Protein AF-A0A7N5K301-F1 (afdb_monomer_lite)

InterPro domains:
  IPR036049 Large ribosomal subunit protein uL29 superfamily [G3DSA:1.10.287.310] (8-46)
  IPR045059 Large ribosomal subunit protein uL29, eukaryota [PTHR45722] (24-92)

Foldseek 3Di:
DPPPDDPPPVVVVVVVVVVVVVVVVVVVVVVVVVLVVLLVVCPPPPDDPPVNDDDDDPVVVPDDDPVVVPDDDPVVVVVCVVDPDDDDDDDD

Organism: Ailuropoda melanoleuca (NCBI:txid9646)

Radius of gyration: 30.85 Å; chains: 1; bounding box: 57×44×94 Å

Structure (mmCIF, N/CA/C/O backbone):
data_AF-A0A7N5K301-F1
#
_entry.id   AF-A0A7N5K301-F1
#
loop_
_atom_site.group_PDB
_atom_site.id
_atom_site.type_symbol
_atom_site.label_atom_id
_atom_site.label_alt_id
_atom_site.label_comp_id
_atom_site.label_asym_id
_atom_site.label_entity_id
_atom_site.label_seq_id
_atom_site.pdbx_PDB_ins_code
_atom_site.Cartn_x
_atom_site.Cartn_y
_atom_site.Cartn_z
_atom_site.occupancy
_atom_site.B_iso_or_equiv
_atom_site.auth_seq_id
_atom_site.auth_comp_id
_atom_site.auth_asym_id
_atom_site.auth_atom_id
_atom_site.pdbx_PDB_model_num
ATOM 1 N N . PHE A 1 1 ? 31.081 -5.666 -60.071 1.00 40.72 1 PHE A N 1
ATOM 2 C CA . PHE A 1 1 ? 31.284 -5.660 -58.608 1.00 40.72 1 PHE A CA 1
ATOM 3 C C . PHE A 1 1 ? 29.955 -5.391 -57.911 1.00 40.72 1 PHE A C 1
ATOM 5 O O . PHE A 1 1 ? 29.686 -4.278 -57.484 1.00 40.72 1 PHE A O 1
ATOM 12 N N . ALA A 1 2 ? 29.081 -6.397 -57.870 1.00 42.03 2 ALA A N 1
ATOM 13 C CA . ALA A 1 2 ? 27.788 -6.310 -57.200 1.00 42.03 2 ALA A CA 1
ATOM 14 C C . ALA A 1 2 ? 27.957 -6.767 -55.744 1.00 42.03 2 ALA A C 1
ATOM 16 O O . ALA A 1 2 ? 27.871 -7.955 -55.454 1.00 42.03 2 ALA A O 1
ATOM 17 N N . ILE A 1 3 ? 28.241 -5.830 -54.836 1.00 55.00 3 ILE A N 1
ATOM 18 C CA . ILE A 1 3 ? 28.211 -6.071 -53.382 1.00 55.00 3 ILE A CA 1
ATOM 19 C C . ILE A 1 3 ? 26.879 -5.530 -52.841 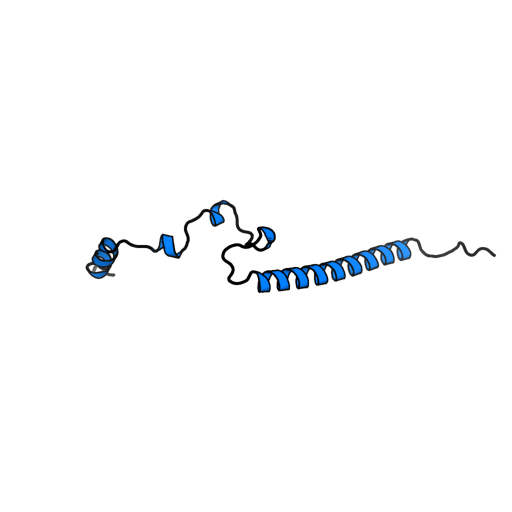1.00 55.00 3 ILE A C 1
ATOM 21 O O . ILE A 1 3 ? 26.827 -4.680 -51.961 1.00 55.00 3 ILE A O 1
ATOM 25 N N . THR A 1 4 ? 25.773 -5.969 -53.436 1.00 58.12 4 THR A N 1
ATOM 26 C CA . THR A 1 4 ? 24.406 -5.656 -52.979 1.00 58.12 4 THR A CA 1
ATOM 27 C C . THR A 1 4 ? 23.531 -6.905 -52.968 1.00 58.12 4 THR A C 1
ATOM 29 O O . THR A 1 4 ? 22.325 -6.849 -53.187 1.00 58.12 4 THR A O 1
ATOM 32 N N . GLY A 1 5 ? 24.138 -8.060 -52.703 1.00 57.44 5 GLY A N 1
ATOM 33 C CA . GLY A 1 5 ? 23.430 -9.318 -52.540 1.00 57.44 5 GLY A CA 1
ATOM 34 C C . GLY A 1 5 ? 23.839 -9.987 -51.240 1.00 57.44 5 GLY A C 1
ATOM 35 O O . GLY A 1 5 ? 25.008 -10.308 -51.064 1.00 57.44 5 GLY A O 1
ATOM 36 N N . LEU A 1 6 ? 22.844 -10.262 -50.395 1.00 54.09 6 LEU A N 1
ATOM 37 C CA . LEU A 1 6 ? 22.881 -11.276 -49.337 1.00 54.09 6 LEU A CA 1
ATOM 38 C C . LEU A 1 6 ? 23.335 -10.845 -47.927 1.00 54.09 6 LEU A C 1
ATOM 40 O O . LEU A 1 6 ? 24.116 -11.535 -47.281 1.00 54.09 6 LEU A O 1
ATOM 44 N N . PHE A 1 7 ? 22.733 -9.793 -47.366 1.00 53.44 7 PHE A N 1
ATOM 45 C CA . PHE A 1 7 ? 22.400 -9.861 -45.937 1.00 53.44 7 PHE A CA 1
ATOM 46 C C . PHE A 1 7 ? 20.928 -10.275 -45.840 1.00 53.44 7 PHE A C 1
ATOM 48 O O . PHE A 1 7 ? 20.068 -9.512 -46.287 1.00 53.44 7 PHE A O 1
ATOM 55 N N . PRO A 1 8 ? 20.593 -11.483 -45.349 1.00 63.38 8 PRO A N 1
ATOM 56 C CA . PRO A 1 8 ? 19.201 -11.908 -45.278 1.00 63.38 8 PRO A CA 1
ATOM 57 C C . PRO A 1 8 ? 18.427 -10.920 -44.397 1.00 63.38 8 PRO A C 1
ATOM 59 O O . PRO A 1 8 ? 18.782 -10.711 -43.237 1.00 63.38 8 PRO A O 1
ATOM 62 N N . ALA A 1 9 ? 17.370 -10.304 -44.938 1.00 61.31 9 ALA A N 1
ATOM 63 C CA . ALA A 1 9 ? 16.564 -9.289 -44.245 1.00 61.31 9 ALA A CA 1
ATOM 64 C C . ALA A 1 9 ? 16.049 -9.772 -42.871 1.00 61.31 9 ALA A C 1
ATOM 66 O O . ALA A 1 9 ? 15.927 -8.989 -41.928 1.00 61.31 9 ALA A O 1
ATOM 67 N N . ALA A 1 10 ? 15.839 -11.085 -42.729 1.00 61.41 10 ALA A N 1
ATOM 68 C CA . ALA A 1 10 ? 15.502 -11.737 -41.468 1.00 61.41 10 ALA A CA 1
ATOM 69 C C . ALA A 1 10 ? 16.594 -11.587 -40.383 1.00 61.41 10 ALA A C 1
ATOM 71 O O . ALA A 1 10 ? 16.272 -11.359 -39.217 1.00 61.41 10 ALA A O 1
ATOM 72 N N . ALA A 1 11 ? 17.880 -11.661 -40.745 1.00 64.38 11 ALA A N 1
ATOM 73 C CA . ALA A 1 11 ? 18.990 -11.548 -39.794 1.00 64.38 11 ALA A CA 1
ATOM 74 C C . ALA A 1 11 ? 19.167 -10.113 -39.267 1.00 64.38 11 ALA A C 1
ATOM 76 O O . ALA A 1 11 ? 19.437 -9.918 -38.083 1.00 64.38 11 ALA A O 1
ATOM 77 N N . ALA A 1 12 ? 18.953 -9.097 -40.109 1.00 65.81 12 ALA A N 1
ATOM 78 C CA . ALA A 1 12 ? 19.008 -7.695 -39.688 1.00 65.81 12 ALA A CA 1
ATOM 79 C C . ALA A 1 12 ? 17.893 -7.354 -38.680 1.00 65.81 12 ALA A C 1
ATOM 81 O O . ALA A 1 12 ? 18.151 -6.736 -37.646 1.00 65.81 12 ALA A O 1
ATOM 82 N N . ALA A 1 13 ? 16.667 -7.828 -38.927 1.00 70.44 13 ALA A N 1
ATOM 83 C CA . ALA A 1 13 ? 15.546 -7.657 -38.003 1.00 70.44 13 ALA A CA 1
ATOM 84 C C . ALA A 1 13 ? 15.779 -8.375 -36.658 1.00 70.44 13 ALA A C 1
ATOM 86 O O . ALA A 1 13 ? 15.509 -7.811 -35.593 1.00 70.44 13 ALA A O 1
ATOM 87 N N . ALA A 1 14 ? 16.338 -9.591 -36.692 1.00 74.56 14 ALA A N 1
ATOM 88 C CA . ALA A 1 14 ? 16.696 -10.342 -35.490 1.00 74.56 14 ALA A CA 1
ATOM 89 C C . ALA A 1 14 ? 17.764 -9.618 -34.646 1.00 74.56 14 ALA A C 1
ATOM 91 O O . ALA A 1 14 ? 17.621 -9.516 -33.424 1.00 74.56 14 ALA A O 1
ATOM 92 N N . ASN A 1 15 ? 18.783 -9.041 -35.292 1.00 82.62 15 ASN A N 1
ATOM 93 C CA . ASN A 1 15 ? 19.831 -8.271 -34.620 1.00 82.62 15 ASN A CA 1
ATOM 94 C C . ASN A 1 15 ? 19.288 -6.978 -33.988 1.00 82.62 15 ASN A C 1
ATOM 96 O O . ASN A 1 15 ? 19.598 -6.691 -32.833 1.00 82.62 15 ASN A O 1
ATOM 100 N N . CYS A 1 16 ? 18.413 -6.236 -34.673 1.00 79.56 16 CYS A N 1
ATOM 101 C CA . CYS A 1 16 ? 17.752 -5.051 -34.110 1.00 79.56 16 CYS A CA 1
ATOM 102 C C . CYS A 1 16 ? 16.879 -5.382 -32.885 1.00 79.56 16 CYS A C 1
ATOM 104 O O . CYS A 1 16 ? 16.873 -4.653 -31.891 1.00 79.56 16 CYS A O 1
ATOM 106 N N . ALA A 1 17 ? 16.163 -6.510 -32.911 1.00 85.88 17 ALA A N 1
ATOM 107 C CA . ALA A 1 17 ? 15.397 -6.970 -31.756 1.00 85.88 17 ALA A CA 1
ATOM 108 C C . ALA A 1 17 ? 16.310 -7.374 -30.582 1.00 85.88 17 ALA A C 1
ATOM 110 O O . ALA A 1 17 ? 15.966 -7.148 -29.419 1.00 85.88 17 ALA A O 1
ATOM 111 N N . ALA A 1 18 ? 17.475 -7.962 -30.864 1.00 89.44 18 ALA A N 1
ATOM 112 C CA . ALA A 1 18 ? 18.463 -8.318 -29.851 1.00 89.44 18 ALA A CA 1
ATOM 113 C C . ALA A 1 18 ? 19.089 -7.076 -29.192 1.00 89.44 18 ALA A C 1
ATOM 115 O O . ALA A 1 18 ? 19.125 -6.997 -27.962 1.00 89.44 18 ALA A O 1
ATOM 116 N N . THR A 1 19 ? 19.502 -6.074 -29.975 1.00 90.75 19 THR A N 1
ATOM 117 C CA . THR A 1 19 ? 20.078 -4.825 -29.446 1.00 90.75 19 THR A CA 1
ATOM 118 C C . THR A 1 19 ? 19.064 -4.027 -28.623 1.00 90.75 19 THR A C 1
ATOM 120 O O . THR A 1 19 ? 19.406 -3.534 -27.547 1.00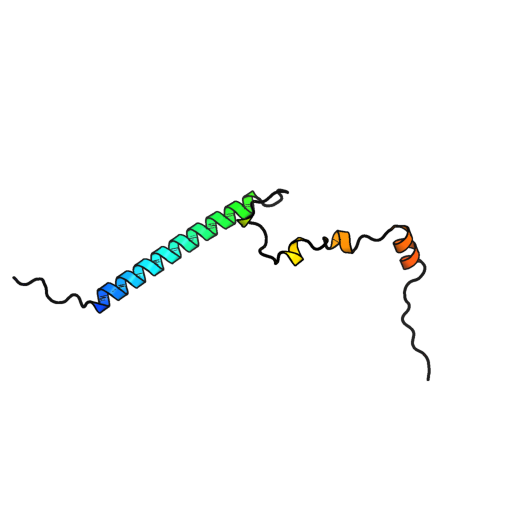 90.75 19 THR A O 1
ATOM 123 N N . ALA A 1 20 ? 17.793 -3.978 -29.039 1.00 94.06 20 ALA A N 1
ATOM 124 C CA . ALA A 1 20 ? 16.720 -3.354 -28.261 1.00 94.06 20 ALA A CA 1
ATOM 125 C C . ALA A 1 20 ? 16.507 -4.041 -26.899 1.00 94.06 20 ALA A C 1
ATOM 127 O O . ALA A 1 20 ? 16.338 -3.369 -25.879 1.00 94.06 20 ALA A O 1
ATOM 128 N N . LYS A 1 21 ? 16.568 -5.380 -26.861 1.00 93.06 21 LYS A N 1
ATOM 129 C CA . LYS A 1 21 ? 16.474 -6.159 -25.615 1.00 93.06 21 LYS A CA 1
ATOM 130 C C . LYS A 1 21 ? 17.661 -5.898 -24.687 1.00 93.06 21 LYS A C 1
ATOM 132 O O . LYS A 1 21 ? 17.448 -5.771 -23.485 1.00 93.06 21 LYS A O 1
ATOM 137 N N . ILE A 1 22 ? 18.882 -5.808 -25.217 1.00 93.94 22 ILE A N 1
ATOM 138 C CA . ILE A 1 22 ? 20.083 -5.487 -24.427 1.00 93.94 22 ILE A CA 1
ATOM 139 C C . ILE A 1 22 ? 19.957 -4.079 -23.835 1.00 93.94 22 ILE A C 1
ATOM 141 O O . ILE A 1 22 ? 19.984 -3.932 -22.617 1.00 93.94 22 ILE A O 1
ATOM 145 N N . LYS A 1 23 ? 19.640 -3.073 -24.660 1.00 95.50 23 LYS A N 1
ATOM 146 C CA . LYS A 1 23 ? 19.415 -1.693 -24.202 1.00 95.50 23 LYS A CA 1
ATOM 147 C C . LYS A 1 23 ? 18.334 -1.602 -23.118 1.00 95.50 23 LYS A C 1
ATOM 149 O O . LYS A 1 23 ? 18.488 -0.879 -22.135 1.00 95.50 23 LYS A O 1
ATOM 154 N N . ALA A 1 24 ? 17.238 -2.346 -23.272 1.00 96.69 24 ALA A N 1
ATOM 155 C CA . ALA A 1 24 ? 16.180 -2.401 -22.268 1.00 96.69 24 ALA A CA 1
ATOM 156 C C . ALA A 1 24 ? 16.654 -3.024 -20.941 1.00 96.69 24 ALA A C 1
ATOM 158 O O . ALA A 1 24 ? 16.239 -2.567 -19.874 1.00 96.69 24 ALA A O 1
ATOM 159 N N . ARG A 1 25 ? 17.527 -4.041 -20.986 1.00 96.81 25 ARG A N 1
ATOM 160 C CA . ARG A 1 25 ? 18.133 -4.649 -19.788 1.00 96.81 25 ARG A CA 1
ATOM 161 C C . ARG A 1 25 ? 19.068 -3.671 -19.082 1.00 96.81 25 ARG A C 1
ATOM 163 O O . ARG A 1 25 ? 18.942 -3.515 -17.871 1.00 96.81 25 ARG A O 1
ATOM 170 N N . ASP A 1 26 ? 19.911 -2.956 -19.815 1.00 97.31 26 ASP A N 1
ATOM 171 C CA . ASP A 1 26 ? 20.843 -1.989 -19.221 1.00 97.31 26 ASP A CA 1
ATOM 172 C C . ASP A 1 26 ? 20.086 -0.850 -18.527 1.00 97.31 26 ASP A C 1
ATOM 174 O O . ASP A 1 26 ? 20.320 -0.547 -17.354 1.00 97.31 26 ASP A O 1
ATOM 178 N N . LEU A 1 27 ? 19.072 -0.289 -19.197 1.00 97.50 27 LEU A N 1
ATOM 179 C CA . LEU A 1 27 ? 18.194 0.722 -18.602 1.00 97.50 27 LEU A CA 1
ATOM 180 C C . LEU A 1 27 ? 17.439 0.184 -17.380 1.00 97.50 27 LEU A C 1
ATOM 182 O O . LEU A 1 27 ? 17.229 0.916 -16.412 1.00 97.50 27 LEU A O 1
ATOM 186 N N . ARG A 1 28 ? 17.022 -1.087 -17.387 1.00 97.94 28 ARG A N 1
ATOM 187 C CA . ARG A 1 28 ? 16.391 -1.731 -16.225 1.00 97.94 28 ARG A CA 1
ATOM 188 C C . ARG A 1 28 ? 17.352 -1.769 -15.036 1.00 97.94 28 ARG A C 1
ATOM 190 O O . ARG A 1 28 ? 16.931 -1.413 -13.937 1.00 97.94 28 ARG A O 1
ATOM 197 N N . VAL A 1 29 ? 18.605 -2.172 -15.252 1.00 97.94 29 VAL A N 1
ATOM 198 C CA . VAL A 1 29 ? 19.636 -2.245 -14.204 1.00 97.94 29 VAL A CA 1
ATOM 199 C C . VAL A 1 29 ? 19.914 -0.857 -13.629 1.00 97.94 29 VAL A C 1
ATOM 201 O O . VAL A 1 29 ? 19.841 -0.683 -12.415 1.00 97.94 29 VAL A O 1
ATOM 204 N N . ILE A 1 30 ? 20.122 0.151 -14.481 1.00 98.00 30 ILE A N 1
ATOM 205 C CA . ILE A 1 30 ? 20.355 1.541 -14.054 1.00 98.00 30 ILE A CA 1
ATOM 206 C C . ILE A 1 30 ? 19.173 2.070 -13.227 1.00 98.00 30 ILE A C 1
ATOM 208 O O . ILE A 1 30 ? 19.351 2.628 -12.146 1.00 98.00 30 ILE A O 1
ATOM 212 N N . ASN A 1 31 ? 17.942 1.850 -13.692 1.00 96.94 31 ASN A N 1
ATOM 213 C CA . ASN A 1 31 ? 16.746 2.284 -12.971 1.00 96.94 31 ASN A CA 1
ATOM 214 C C . ASN A 1 31 ? 16.581 1.573 -11.620 1.00 96.94 31 ASN A C 1
ATOM 216 O O . ASN A 1 31 ? 16.078 2.170 -10.663 1.00 96.94 31 ASN A O 1
ATOM 220 N N . GLN A 1 32 ? 16.977 0.301 -11.534 1.00 96.88 32 GLN A N 1
ATOM 221 C CA . GLN A 1 32 ? 16.924 -0.467 -10.296 1.00 96.88 32 GLN A CA 1
ATOM 222 C C . GLN A 1 32 ? 17.912 0.096 -9.267 1.00 96.88 32 GLN A C 1
ATOM 224 O O . GLN A 1 32 ? 17.494 0.434 -8.158 1.00 96.88 32 GLN A O 1
ATOM 229 N N . THR A 1 33 ? 19.181 0.277 -9.643 1.00 97.62 33 THR A N 1
ATOM 230 C CA . THR A 1 33 ? 20.222 0.783 -8.733 1.00 97.62 33 THR A CA 1
ATOM 231 C C . THR A 1 33 ? 19.927 2.211 -8.269 1.00 97.62 33 THR A C 1
ATOM 233 O O . THR A 1 33 ? 20.021 2.508 -7.076 1.00 97.62 33 THR A O 1
ATOM 236 N N . GLN A 1 34 ? 19.464 3.087 -9.167 1.00 96.25 34 GLN A N 1
ATOM 237 C CA . GLN A 1 34 ? 19.040 4.446 -8.816 1.00 96.25 34 GLN A CA 1
ATOM 238 C C . GLN A 1 34 ? 17.891 4.440 -7.800 1.00 96.25 34 GLN A C 1
ATOM 240 O O . GLN A 1 34 ? 17.967 5.106 -6.763 1.00 96.25 34 GLN A O 1
ATOM 245 N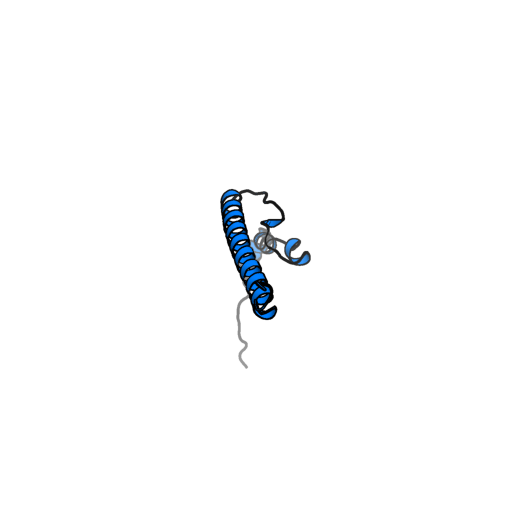 N . LYS A 1 35 ? 16.833 3.652 -8.045 1.00 94.88 35 LYS A N 1
ATOM 246 C CA . LYS A 1 35 ? 15.693 3.553 -7.119 1.00 94.88 35 LYS A CA 1
ATOM 247 C C . LYS A 1 35 ? 16.094 2.971 -5.771 1.00 94.88 35 LYS A C 1
ATOM 249 O O . LYS A 1 35 ? 15.584 3.428 -4.749 1.00 94.88 35 LYS A O 1
ATOM 254 N N . GLU A 1 36 ? 16.978 1.983 -5.737 1.00 96.00 36 GLU A N 1
ATOM 255 C CA . GLU A 1 36 ? 17.488 1.412 -4.490 1.00 96.00 36 GLU A CA 1
ATOM 256 C C . GLU A 1 36 ? 18.268 2.437 -3.668 1.00 96.00 36 GLU A C 1
ATOM 258 O O . GLU A 1 36 ? 18.022 2.574 -2.467 1.00 96.00 36 GLU A O 1
ATOM 263 N N . ASN A 1 37 ? 19.137 3.217 -4.309 1.00 96.38 37 ASN A N 1
ATOM 264 C CA . ASN A 1 37 ? 19.888 4.280 -3.647 1.00 96.38 37 ASN A CA 1
ATOM 265 C C . ASN A 1 37 ? 18.961 5.377 -3.103 1.00 96.38 37 ASN A C 1
ATOM 267 O O . ASN A 1 37 ? 19.087 5.776 -1.944 1.00 96.38 37 ASN A O 1
ATOM 271 N N . LEU A 1 38 ? 17.940 5.780 -3.868 1.00 95.31 38 LEU A N 1
ATOM 272 C CA . LEU A 1 38 ? 16.914 6.714 -3.392 1.00 95.31 38 LEU A CA 1
ATOM 273 C C . LEU A 1 38 ? 16.106 6.140 -2.218 1.00 95.31 38 LEU A C 1
ATOM 275 O O . LEU A 1 38 ? 15.820 6.847 -1.250 1.00 95.31 38 LEU A O 1
ATOM 279 N N . ARG A 1 39 ? 15.761 4.847 -2.248 1.00 94.75 39 ARG A N 1
ATOM 280 C CA . ARG A 1 39 ? 15.072 4.176 -1.131 1.00 94.75 39 ARG A CA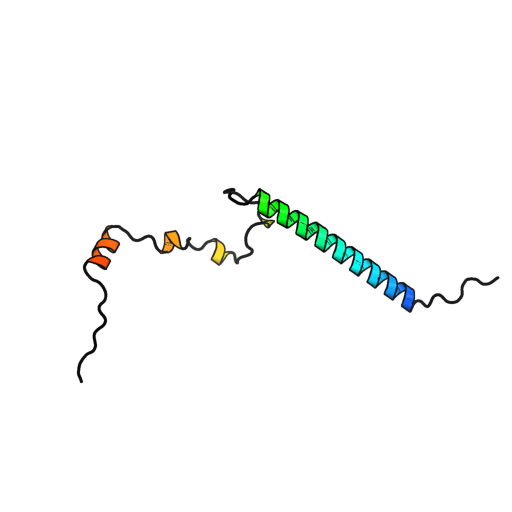 1
ATOM 281 C C . ARG A 1 39 ? 15.914 4.165 0.138 1.00 94.75 39 ARG A C 1
ATOM 283 O O . ARG A 1 39 ? 15.345 4.353 1.212 1.00 94.75 39 ARG A O 1
ATOM 290 N N . LYS A 1 40 ? 17.231 3.964 0.022 1.00 94.81 40 LYS A N 1
ATOM 291 C CA . LYS A 1 40 ? 18.177 4.052 1.145 1.00 94.81 40 LYS A CA 1
ATOM 292 C C . LYS A 1 40 ? 18.230 5.481 1.693 1.00 94.81 40 LYS A C 1
ATOM 294 O O . LYS A 1 40 ? 18.037 5.668 2.889 1.00 94.81 40 LYS A O 1
ATOM 299 N N . PHE A 1 41 ? 18.367 6.483 0.826 1.00 95.12 41 PHE A N 1
ATOM 300 C CA . PHE A 1 41 ? 18.446 7.896 1.218 1.00 95.12 41 PHE A CA 1
ATOM 301 C C . PHE A 1 41 ? 17.173 8.434 1.898 1.00 95.12 41 PHE A C 1
ATOM 303 O O . PHE A 1 41 ? 17.247 9.220 2.843 1.00 95.12 41 PHE A O 1
ATOM 310 N N . TYR A 1 42 ? 15.991 8.022 1.430 1.00 95.88 42 TYR A N 1
ATOM 311 C CA . TYR A 1 42 ? 14.703 8.402 2.028 1.00 95.88 42 TYR A CA 1
ATOM 312 C C . TYR A 1 42 ? 14.219 7.418 3.105 1.00 95.88 42 TYR A C 1
ATOM 314 O O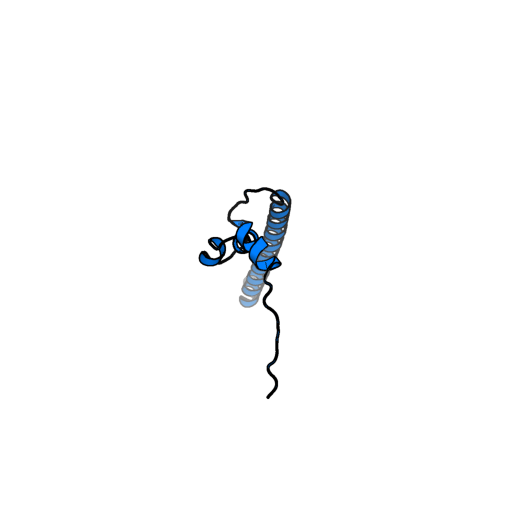 . TYR A 1 42 ? 13.083 7.528 3.580 1.00 95.88 42 TYR A O 1
ATOM 322 N N . LYS A 1 43 ? 15.034 6.438 3.512 1.00 93.75 43 LYS A N 1
ATOM 323 C CA . LYS A 1 43 ? 14.701 5.561 4.641 1.00 93.75 43 LYS A CA 1
ATOM 324 C C . LYS A 1 43 ? 14.669 6.399 5.926 1.00 93.75 43 LYS A C 1
ATOM 326 O O . LYS A 1 43 ? 15.502 7.271 6.124 1.00 93.75 43 LYS A O 1
ATOM 331 N N . GLY A 1 44 ? 13.665 6.188 6.775 1.00 90.75 44 GLY A N 1
ATOM 332 C CA . GLY A 1 44 ? 13.509 6.917 8.046 1.00 90.75 44 GLY A CA 1
ATOM 333 C C . GLY A 1 44 ? 12.955 8.345 7.943 1.00 90.75 44 GLY A C 1
ATOM 334 O O . GLY A 1 44 ? 12.367 8.828 8.903 1.00 90.75 44 GLY A O 1
ATOM 335 N N . LYS A 1 45 ? 13.044 9.012 6.786 1.00 95.00 45 LYS A N 1
ATOM 336 C CA . LYS A 1 45 ? 12.435 10.339 6.600 1.00 95.00 45 LYS A CA 1
ATOM 337 C C . LYS A 1 45 ? 10.904 10.243 6.622 1.00 95.00 45 LYS A C 1
ATOM 339 O O . LYS A 1 45 ? 10.329 9.374 5.960 1.00 95.00 45 LYS A O 1
ATOM 344 N N . LYS A 1 46 ? 10.248 11.167 7.340 1.00 92.31 46 LYS A N 1
ATOM 345 C CA . LYS A 1 46 ? 8.775 11.245 7.452 1.00 92.31 46 LYS A CA 1
ATOM 346 C C . LYS A 1 46 ? 8.106 11.372 6.082 1.00 92.31 46 LYS A C 1
ATOM 348 O O . LYS A 1 46 ? 7.133 10.677 5.797 1.00 92.31 46 LYS A O 1
ATOM 353 N N . TYR A 1 47 ? 8.645 12.234 5.222 1.00 91.81 47 TYR A N 1
ATOM 354 C CA . TYR A 1 47 ? 8.098 12.493 3.895 1.00 91.81 47 TYR A CA 1
ATOM 355 C C . TYR A 1 47 ? 8.971 11.863 2.814 1.00 91.81 47 TYR A C 1
ATOM 357 O O . TYR A 1 47 ? 10.165 12.137 2.710 1.00 91.81 47 TYR A O 1
ATOM 365 N N . LYS A 1 48 ? 8.342 11.014 1.998 1.00 92.62 48 LYS A N 1
ATOM 366 C CA . LYS A 1 48 ? 8.941 10.402 0.809 1.00 92.62 48 LYS A CA 1
ATOM 367 C C . LYS A 1 48 ? 8.204 10.878 -0.446 1.00 92.62 48 LYS A C 1
ATOM 369 O O . LYS A 1 48 ? 6.975 11.069 -0.372 1.00 92.62 48 LYS A O 1
ATOM 374 N N . PRO A 1 49 ? 8.910 11.009 -1.584 1.00 94.38 49 PRO A N 1
ATOM 375 C CA . PRO A 1 49 ? 8.280 11.285 -2.872 1.00 94.38 49 PRO A CA 1
ATOM 376 C C . PRO A 1 49 ? 7.269 10.187 -3.232 1.00 94.38 49 PRO A C 1
ATOM 378 O O . PRO A 1 49 ? 7.375 9.053 -2.753 1.00 94.38 49 PRO A O 1
ATOM 381 N N . LEU A 1 50 ? 6.267 10.532 -4.047 1.00 91.44 50 LEU A N 1
ATOM 382 C CA . LEU A 1 50 ? 5.127 9.662 -4.369 1.00 91.44 50 LEU A CA 1
ATOM 383 C C . LEU A 1 50 ? 5.555 8.323 -4.987 1.00 91.44 50 LEU A C 1
ATOM 385 O O . LEU A 1 50 ? 4.991 7.291 -4.627 1.00 91.44 50 LEU A O 1
ATOM 389 N N . ASP A 1 51 ? 6.596 8.324 -5.817 1.00 90.94 51 ASP A N 1
ATOM 390 C CA . ASP A 1 51 ? 7.084 7.133 -6.528 1.00 90.94 51 ASP A CA 1
ATOM 391 C C . ASP A 1 51 ? 7.706 6.073 -5.613 1.00 90.94 51 ASP A C 1
ATOM 393 O O . ASP A 1 51 ? 7.710 4.882 -5.928 1.00 90.94 51 ASP A O 1
ATOM 397 N N . LEU A 1 52 ? 8.241 6.495 -4.463 1.00 92.44 52 LEU A N 1
ATOM 398 C CA . LEU A 1 52 ? 8.862 5.600 -3.483 1.00 92.44 52 LEU A CA 1
ATOM 399 C C . LEU A 1 52 ? 7.858 5.056 -2.460 1.00 92.44 52 LEU A C 1
ATOM 401 O O . LEU A 1 52 ? 8.220 4.223 -1.623 1.00 92.44 52 LEU A O 1
ATOM 405 N N . ARG A 1 53 ? 6.606 5.528 -2.488 1.00 91.62 53 ARG A N 1
ATOM 406 C CA . ARG A 1 53 ? 5.555 5.048 -1.586 1.00 91.62 53 ARG A CA 1
ATOM 407 C C . ARG A 1 53 ? 5.084 3.653 -2.008 1.00 91.62 53 ARG A C 1
ATOM 409 O O . ARG A 1 53 ? 5.116 3.310 -3.189 1.00 91.62 53 ARG A O 1
ATOM 416 N N . PRO A 1 54 ? 4.607 2.828 -1.062 1.00 92.25 54 PRO A N 1
ATOM 417 C CA . PRO A 1 54 ? 4.025 1.537 -1.402 1.00 92.25 54 PRO A CA 1
ATOM 418 C C . PRO A 1 54 ? 2.786 1.721 -2.293 1.00 92.25 54 PRO A C 1
ATOM 420 O O . PRO A 1 54 ? 1.863 2.472 -1.960 1.00 92.25 54 PRO A O 1
ATOM 423 N N . LYS A 1 55 ? 2.745 0.998 -3.417 1.00 93.94 55 LYS A N 1
ATOM 424 C CA . LYS A 1 55 ? 1.623 1.016 -4.362 1.00 93.94 55 LYS A CA 1
ATOM 425 C C . LYS A 1 55 ? 0.461 0.177 -3.817 1.00 93.94 55 LYS A C 1
ATOM 427 O O . LYS A 1 55 ? 0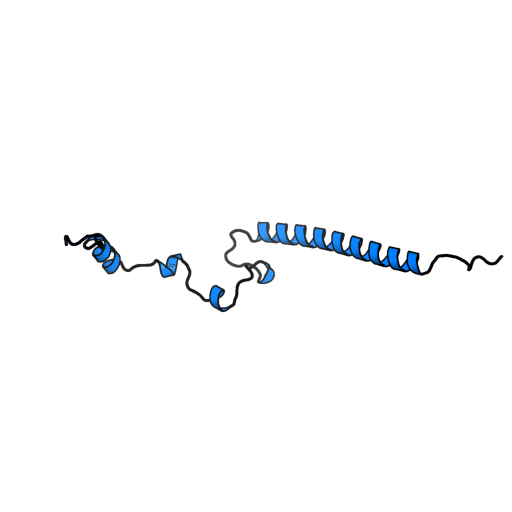.346 -1.004 -4.108 1.00 93.94 55 LYS A O 1
ATOM 432 N N . LYS A 1 56 ? -0.381 0.798 -2.988 1.00 95.50 56 LYS A N 1
ATOM 433 C CA . LYS A 1 56 ? -1.647 0.241 -2.469 1.00 95.50 56 LYS A CA 1
ATOM 434 C C . LYS A 1 56 ? -2.855 0.912 -3.123 1.00 95.50 56 LYS A C 1
ATOM 436 O O . LYS A 1 56 ? -2.710 2.004 -3.678 1.00 95.50 56 LYS A O 1
ATOM 441 N N . THR A 1 57 ? -4.044 0.317 -3.014 1.00 96.88 57 THR A N 1
ATOM 442 C CA . THR A 1 57 ? -5.291 0.972 -3.449 1.00 96.88 57 THR A CA 1
ATOM 443 C C . THR A 1 57 ? -5.568 2.229 -2.618 1.00 96.88 57 THR A C 1
ATOM 445 O O . THR A 1 57 ? -5.072 2.392 -1.500 1.00 96.88 57 THR A O 1
ATOM 448 N N . ARG A 1 58 ? -6.357 3.159 -3.167 1.00 95.81 58 ARG A N 1
ATOM 449 C CA . ARG A 1 58 ? -6.696 4.415 -2.480 1.00 95.81 58 ARG A CA 1
ATOM 450 C C . ARG A 1 58 ? -7.448 4.174 -1.169 1.00 95.81 58 ARG A C 1
ATOM 452 O O . ARG A 1 58 ? -7.161 4.873 -0.204 1.00 95.81 58 ARG A O 1
ATOM 459 N N . ALA A 1 59 ? -8.346 3.187 -1.143 1.00 97.00 59 ALA A N 1
ATOM 460 C CA . ALA A 1 59 ? -9.066 2.778 0.060 1.00 97.00 59 ALA A CA 1
ATOM 461 C C . ALA A 1 59 ? -8.088 2.339 1.162 1.00 97.00 59 ALA A C 1
ATOM 463 O O . ALA A 1 59 ? -8.084 2.928 2.236 1.00 97.00 59 ALA A O 1
ATOM 464 N N . MET A 1 60 ? -7.157 1.429 0.853 1.00 95.62 60 MET A N 1
ATOM 465 C CA . MET A 1 60 ? -6.156 0.947 1.817 1.00 95.62 60 MET A CA 1
ATOM 466 C C . MET A 1 60 ? -5.201 2.034 2.328 1.00 95.62 60 MET A C 1
ATOM 468 O O . MET A 1 60 ? -4.685 1.928 3.432 1.00 95.62 60 MET A O 1
ATOM 472 N N . ARG A 1 61 ? -4.918 3.078 1.537 1.00 94.44 61 ARG A N 1
ATOM 473 C CA . ARG A 1 61 ? -4.082 4.209 1.992 1.00 94.44 61 ARG A CA 1
ATOM 474 C C . ARG A 1 61 ? -4.802 5.157 2.952 1.00 94.44 61 ARG A C 1
ATOM 476 O O . ARG A 1 61 ? -4.127 5.931 3.616 1.00 94.44 61 ARG A O 1
ATOM 483 N N . ARG A 1 62 ? -6.136 5.162 2.937 1.00 94.81 62 ARG A N 1
ATOM 484 C CA . ARG A 1 62 ? -6.986 6.041 3.756 1.00 94.81 62 ARG A CA 1
ATOM 485 C C . ARG A 1 62 ? -7.530 5.356 5.006 1.00 94.81 62 ARG A C 1
ATOM 487 O O . ARG A 1 62 ? -8.112 6.035 5.839 1.00 94.81 62 ARG A O 1
ATOM 494 N N . GLN A 1 63 ? -7.378 4.037 5.096 1.00 95.69 63 GLN A N 1
ATOM 495 C CA . GLN A 1 63 ? -7.668 3.280 6.307 1.00 95.69 63 GLN A CA 1
ATOM 496 C C . GLN A 1 63 ? -6.807 3.778 7.471 1.00 95.69 63 GLN A C 1
ATOM 498 O O . GLN A 1 63 ? -5.728 4.341 7.261 1.00 95.69 63 GLN A O 1
ATOM 503 N N . LEU A 1 64 ? -7.311 3.558 8.683 1.00 95.50 64 LEU A N 1
ATOM 504 C CA . LEU A 1 64 ? -6.595 3.855 9.915 1.00 95.50 64 LEU A CA 1
ATOM 505 C C . LEU A 1 64 ? -5.308 3.027 9.996 1.00 95.50 64 LEU A C 1
ATOM 507 O O . LEU A 1 64 ? -5.168 1.961 9.390 1.00 95.50 64 LEU A O 1
ATOM 511 N N . ASN A 1 65 ? -4.332 3.529 10.747 1.00 94.44 65 ASN A N 1
ATOM 512 C CA . ASN A 1 65 ? -3.135 2.748 11.025 1.00 94.44 65 ASN A CA 1
ATOM 513 C C . ASN A 1 65 ? -3.473 1.612 11.997 1.00 94.44 65 ASN A C 1
ATOM 515 O O . ASN A 1 65 ? -4.249 1.800 12.924 1.00 94.44 65 ASN A O 1
ATOM 519 N N . LYS A 1 66 ? -2.789 0.466 11.891 1.00 94.75 66 LYS A N 1
ATOM 520 C CA . LYS A 1 66 ? -2.975 -0.664 12.829 1.00 94.75 66 LYS A CA 1
ATOM 521 C C . LYS A 1 66 ? -2.835 -0.265 14.301 1.00 94.75 66 LYS A C 1
ATOM 523 O O . LYS A 1 66 ? -3.433 -0.881 15.171 1.00 94.75 66 LYS A O 1
ATOM 528 N N . HIS A 1 67 ? -1.994 0.725 14.595 1.00 94.81 67 HIS A N 1
ATOM 529 C CA . HIS A 1 67 ? -1.871 1.252 15.949 1.00 94.81 67 HIS A CA 1
ATOM 530 C C . HIS A 1 67 ? -3.151 1.976 16.377 1.00 94.81 67 HIS A C 1
ATOM 532 O O . HIS A 1 67 ? -3.679 1.675 17.438 1.00 94.81 67 HIS A O 1
ATOM 538 N N . GLU A 1 68 ? -3.665 2.864 15.523 1.00 94.56 68 GLU A N 1
ATOM 539 C CA . GLU A 1 68 ? -4.894 3.630 15.752 1.00 94.56 68 GLU A CA 1
ATOM 540 C C . GLU A 1 68 ? -6.115 2.718 15.879 1.00 94.56 68 GLU A C 1
ATOM 542 O O . GLU A 1 68 ? -6.916 2.904 16.785 1.00 94.56 68 GLU A O 1
ATOM 547 N N . GLU A 1 69 ? -6.219 1.686 15.039 1.00 94.69 69 GLU A N 1
ATOM 548 C CA . GLU A 1 69 ? -7.285 0.676 15.121 1.00 94.69 69 GLU A CA 1
ATOM 549 C C . GLU A 1 69 ? -7.287 -0.069 16.464 1.00 94.69 69 GLU A C 1
ATOM 551 O O . GLU A 1 69 ? -8.339 -0.450 16.970 1.00 94.69 69 GLU A O 1
ATOM 556 N N . ASN A 1 70 ? -6.110 -0.259 17.063 1.00 94.75 70 ASN A N 1
ATOM 557 C CA . ASN A 1 70 ? -5.948 -0.942 18.345 1.00 94.75 70 ASN A CA 1
ATOM 558 C C . ASN A 1 70 ? -5.958 0.009 19.551 1.00 94.75 70 ASN A C 1
ATOM 560 O O . ASN A 1 70 ? -5.862 -0.458 20.691 1.00 94.75 70 ASN A O 1
ATOM 564 N N . LEU A 1 71 ? -6.053 1.329 19.347 1.00 95.44 71 LEU A N 1
ATOM 565 C CA . LEU A 1 71 ? -6.118 2.280 20.452 1.00 95.44 71 LEU A CA 1
ATOM 566 C C . LEU A 1 71 ? -7.442 2.110 21.199 1.00 95.44 71 LEU A C 1
ATOM 568 O O . LEU A 1 71 ? -8.513 2.477 20.727 1.00 95.44 71 LEU A O 1
ATOM 572 N N . LYS A 1 72 ? -7.351 1.580 22.419 1.00 95.88 72 LYS A N 1
ATOM 573 C CA . LYS A 1 72 ? -8.477 1.456 23.348 1.00 95.88 72 LYS A CA 1
ATOM 574 C C . LYS A 1 72 ? -8.399 2.528 24.419 1.00 95.88 72 LYS A C 1
ATOM 576 O O . LYS A 1 72 ? -7.319 2.837 24.925 1.00 95.88 72 LYS A O 1
ATOM 581 N N . THR A 1 73 ? -9.550 3.048 24.831 1.00 96.94 73 THR A N 1
ATOM 582 C CA . THR A 1 73 ? -9.620 4.002 25.947 1.00 96.94 73 THR A CA 1
ATOM 583 C C . THR A 1 73 ? -9.170 3.347 27.258 1.00 96.94 73 THR A C 1
ATOM 585 O O . THR A 1 73 ? -9.365 2.147 27.464 1.00 96.94 73 THR A O 1
ATOM 588 N N . LYS A 1 74 ? -8.632 4.134 28.204 1.00 97.19 74 LYS A N 1
ATOM 589 C CA . LYS A 1 74 ? -8.249 3.630 29.542 1.00 97.19 74 LYS A CA 1
ATOM 590 C C . LYS A 1 74 ? -9.413 2.919 30.250 1.00 97.19 74 LYS A C 1
ATOM 592 O O . LYS A 1 74 ? -9.218 1.898 30.907 1.00 97.19 74 LYS A O 1
ATOM 597 N N . LYS A 1 75 ? -10.639 3.427 30.066 1.00 97.38 75 LYS A N 1
ATOM 598 C CA . LYS A 1 75 ? -11.873 2.826 30.593 1.00 97.38 75 LYS A CA 1
ATOM 599 C C . LYS A 1 75 ? -12.130 1.442 29.992 1.00 97.38 75 LYS A C 1
ATOM 601 O O . LYS A 1 75 ? -12.422 0.507 30.734 1.00 97.38 75 LYS A O 1
ATOM 606 N N . GLN A 1 76 ? -11.990 1.302 28.673 1.00 96.25 76 GLN A N 1
ATOM 607 C CA . GLN A 1 76 ? -12.155 0.021 27.990 1.00 96.25 76 GLN A CA 1
ATOM 608 C C . GLN A 1 76 ? -11.085 -0.988 28.414 1.00 96.25 76 GLN A C 1
ATOM 610 O O . GLN A 1 76 ? -11.433 -2.108 28.765 1.00 96.25 76 GLN A O 1
ATOM 615 N N . GLN A 1 77 ? -9.813 -0.585 28.487 1.00 96.69 77 GLN A N 1
ATOM 616 C CA . GLN A 1 77 ? -8.728 -1.465 28.940 1.00 96.69 77 GLN A CA 1
ATOM 617 C C . GLN A 1 77 ? -8.958 -1.991 30.365 1.00 96.69 77 GLN A C 1
ATOM 619 O O . GLN A 1 77 ? -8.733 -3.168 30.639 1.00 96.69 77 GLN A O 1
ATOM 624 N N . ARG A 1 78 ? -9.439 -1.138 31.281 1.00 97.56 78 ARG A N 1
ATOM 625 C CA . ARG A 1 78 ? -9.824 -1.564 32.635 1.00 97.56 78 ARG A CA 1
ATOM 626 C C . ARG A 1 78 ? -10.967 -2.579 32.598 1.00 97.56 78 ARG A C 1
ATOM 628 O O . ARG A 1 78 ? -10.893 -3.576 33.306 1.00 97.56 78 ARG A O 1
ATOM 635 N N . LYS A 1 79 ? -12.003 -2.342 31.784 1.00 97.44 79 LYS A N 1
ATOM 636 C CA . LYS A 1 79 ? -13.143 -3.262 31.646 1.00 97.44 79 LYS A CA 1
ATOM 637 C C . LYS A 1 79 ? -12.707 -4.623 31.101 1.00 97.44 79 LYS A C 1
ATOM 639 O O . LYS A 1 79 ? -13.106 -5.634 31.656 1.00 97.44 79 LYS A O 1
ATOM 644 N N . GLU A 1 80 ? -11.873 -4.639 30.065 1.00 96.00 80 GLU A N 1
ATOM 645 C CA . GLU A 1 80 ? -11.349 -5.872 29.459 1.00 96.00 80 GLU A CA 1
ATOM 646 C C . GLU A 1 80 ? -10.465 -6.666 30.425 1.00 96.00 80 GLU A C 1
ATOM 648 O O . GLU A 1 80 ? -10.522 -7.891 30.437 1.00 96.00 80 GLU A O 1
ATOM 653 N N . ARG A 1 81 ? -9.685 -5.977 31.269 1.00 95.69 81 ARG A N 1
ATOM 654 C CA . ARG A 1 81 ? -8.894 -6.612 32.332 1.00 95.69 81 ARG A CA 1
ATOM 655 C C . ARG A 1 81 ? -9.771 -7.189 33.439 1.00 95.69 81 ARG A C 1
ATOM 657 O O . ARG A 1 81 ? -9.496 -8.277 33.922 1.00 95.69 81 ARG A O 1
ATOM 664 N N . GLN A 1 82 ? -10.791 -6.438 33.853 1.00 97.75 82 GLN A N 1
ATOM 665 C CA . GLN A 1 82 ? -11.682 -6.831 34.943 1.00 97.75 82 GLN A CA 1
ATOM 666 C C . GLN A 1 82 ? -12.615 -7.979 34.540 1.00 97.75 82 GLN A C 1
ATOM 668 O O . GLN A 1 82 ? -12.889 -8.857 35.351 1.00 97.75 82 GLN A O 1
ATOM 673 N N . TYR A 1 83 ? -13.110 -7.960 33.301 1.00 96.00 83 TYR A N 1
ATOM 674 C CA . TYR A 1 83 ? -14.115 -8.894 32.796 1.00 96.00 83 TYR A CA 1
ATOM 675 C C . TYR A 1 83 ? -13.656 -9.514 31.469 1.00 96.00 83 TYR A C 1
ATOM 677 O O . TYR A 1 83 ? -14.170 -9.148 30.405 1.00 96.00 83 TYR A O 1
ATOM 685 N N . PRO A 1 84 ? -12.676 -10.433 31.503 1.00 95.88 84 PRO A N 1
ATOM 686 C CA . PRO A 1 84 ? -12.283 -11.170 30.313 1.00 95.88 84 PRO A CA 1
ATOM 687 C C . PRO A 1 84 ? -13.410 -12.112 29.872 1.00 95.88 84 PRO A C 1
ATOM 689 O O . PRO A 1 84 ? -14.099 -12.713 30.698 1.00 95.88 84 PRO A O 1
ATOM 692 N N . LEU A 1 85 ? -13.578 -12.270 28.556 1.00 94.31 85 LEU A N 1
ATOM 693 C CA . LEU A 1 85 ? -14.474 -13.282 28.000 1.00 94.31 85 LEU A CA 1
ATOM 694 C C . LEU A 1 85 ? -13.919 -14.666 28.335 1.00 94.31 85 LEU A C 1
ATOM 696 O O . LEU A 1 85 ? -12.861 -15.058 27.841 1.00 94.31 85 LEU A O 1
ATOM 700 N N . GLN A 1 86 ? -14.632 -15.392 29.188 1.00 93.44 86 GLN A N 1
ATOM 701 C CA . GLN A 1 86 ? -14.245 -16.737 29.581 1.00 93.44 86 GLN A CA 1
ATOM 702 C C . GLN A 1 86 ? -14.798 -17.759 28.594 1.00 93.44 86 GLN A C 1
ATOM 704 O O . GLN A 1 86 ? -15.929 -17.644 28.123 1.00 93.44 86 GLN A O 1
ATOM 709 N N . LYS A 1 87 ? -13.993 -18.775 28.288 1.00 94.31 87 LYS A N 1
ATOM 710 C CA . LYS A 1 87 ? -14.454 -19.947 27.546 1.00 94.31 87 LYS A CA 1
ATOM 711 C C . LYS A 1 87 ? -15.091 -20.909 28.542 1.00 94.31 87 LYS A C 1
ATOM 713 O O . LYS A 1 87 ? -14.429 -21.308 29.495 1.00 94.31 87 LYS A O 1
ATOM 718 N N . TYR A 1 88 ? -16.344 -21.281 28.315 1.00 92.44 88 TYR A N 1
ATOM 719 C CA . TYR A 1 88 ? -17.055 -22.271 29.118 1.00 92.44 88 TYR A CA 1
ATOM 720 C C . TYR A 1 88 ? -17.784 -23.260 28.205 1.00 92.44 88 TYR A C 1
ATOM 722 O O . TYR A 1 88 ? -18.069 -22.955 27.047 1.00 92.44 88 TYR A O 1
ATOM 730 N N . ALA A 1 89 ? -18.062 -24.447 28.734 1.00 92.06 89 ALA A N 1
ATOM 731 C CA . ALA A 1 89 ? -18.891 -25.461 28.099 1.00 92.06 89 ALA A CA 1
ATOM 732 C C . ALA A 1 89 ? -20.039 -25.808 29.048 1.00 92.06 89 ALA A C 1
ATOM 734 O O . ALA A 1 89 ? -19.858 -25.813 30.266 1.00 92.06 89 ALA A O 1
ATOM 735 N N . VAL A 1 90 ? -21.215 -26.077 28.488 1.00 89.69 90 VAL A N 1
ATOM 736 C CA . VAL A 1 90 ? -22.380 -26.523 29.256 1.00 89.69 90 VAL A CA 1
ATOM 737 C C . VAL A 1 90 ? -22.429 -28.041 29.176 1.00 89.69 90 VAL A C 1
ATOM 739 O O . VAL A 1 90 ? -22.236 -28.618 28.106 1.00 89.69 90 VAL A O 1
ATOM 742 N N . LYS A 1 91 ? -22.627 -28.687 30.323 1.00 82.69 91 LYS A N 1
ATOM 743 C CA . LYS A 1 91 ? -22.833 -30.132 30.386 1.00 82.69 91 LYS A CA 1
ATOM 744 C C . LYS A 1 91 ? -24.210 -30.449 29.793 1.00 82.69 91 LYS A C 1
ATOM 746 O O . LYS A 1 91 ? -25.160 -29.733 30.101 1.00 82.69 91 LYS A O 1
ATOM 751 N N . ALA A 1 92 ? -24.277 -31.468 28.939 1.00 76.19 92 ALA A N 1
ATOM 752 C CA . ALA A 1 92 ? -25.542 -31.999 28.433 1.00 76.19 92 ALA A CA 1
ATOM 753 C C . ALA A 1 92 ? -26.388 -32.588 29.570 1.00 76.19 92 ALA A C 1
ATOM 755 O O . ALA A 1 92 ? -25.781 -33.170 30.505 1.00 76.19 92 ALA A O 1
#

Secondary structure (DSSP, 8-state):
----S---HHHHHHHHHHHHHHHHHHHHHHHHHHHHHHHHHTSS-S---GGGS----HHHHHSPPHHHHT---HHHHHHHHHS---------

Sequence (92 aa):
FAITGLFPAAAAAANCAATAKIKARDLRVINQTQKENLRKFYKGKKYKPLDLRPKKTRAMRRQLNKHEENLKTKKQQRKERQYPLQKYAVKA

pLDDT: mean 88.69, std 13.69, range [40.72, 98.0]